Protein AF-A0A8T5WNX6-F1 (afdb_monomer_lite)

Radius of gyration: 12.83 Å; chains: 1; bounding box: 27×31×36 Å

Sequence (83 aa):
MSKKSKGTRAERELFHQLWEEGFGVVRAAGSGSTSRPSPDLLASNGKKTFAIECKSVKGEKKYFSAEELEQLHIFANTFGAEA

Foldseek 3Di:
DDPVVVQVVQLVVVCVVLVVVQWDKDADDPCVNDPAQAARMWIGNPPAIARHHDDDDPDDDDDDDPVNVVSSVVVCVVVVHDD

Secondary structure (DSSP, 8-state):
--HHHHHHHHHHHHHHHHHHTT-EEEEPTTTTT-SS---SEEEE-SS-EEEE-----SSS--PPPHHHHHHHHHHHHHHT-B-

pLDDT: mean 93.59, std 6.01, range [62.44, 98.56]

Structure (mmCIF, N/CA/C/O backbone):
data_AF-A0A8T5WNX6-F1
#
_entry.id   AF-A0A8T5WNX6-F1
#
loop_
_atom_site.group_PDB
_atom_site.id
_atom_site.type_symbol
_atom_site.label_atom_id
_atom_site.label_alt_id
_atom_site.label_comp_id
_atom_site.label_asym_id
_atom_site.label_entity_id
_atom_site.label_seq_id
_atom_site.pdbx_PDB_ins_code
_atom_site.Cartn_x
_atom_site.Cartn_y
_atom_site.Cartn_z
_atom_site.occupancy
_atom_site.B_iso_or_equiv
_atom_site.auth_seq_id
_atom_site.auth_comp_id
_atom_site.auth_asym_id
_atom_site.auth_atom_id
_atom_site.pdbx_PDB_model_num
ATOM 1 N N . MET A 1 1 ? -3.806 -2.994 23.604 1.00 62.44 1 MET A N 1
ATOM 2 C CA . MET A 1 1 ? -3.327 -2.615 22.250 1.00 62.44 1 MET A CA 1
ATOM 3 C C . MET A 1 1 ? -3.898 -1.263 21.851 1.00 62.44 1 MET A C 1
ATOM 5 O O . MET A 1 1 ? -5.117 -1.100 21.895 1.00 62.44 1 MET A O 1
ATOM 9 N N . SER A 1 2 ? -3.035 -0.315 21.479 1.00 81.00 2 SER A N 1
ATOM 10 C CA . SER A 1 2 ? -3.434 1.016 21.006 1.00 81.00 2 SER A CA 1
ATOM 11 C C . SER A 1 2 ? -4.083 0.943 19.614 1.00 81.00 2 SER A C 1
ATOM 13 O O . SER A 1 2 ? -3.957 -0.060 18.911 1.00 81.00 2 SER A O 1
ATOM 15 N N . LYS A 1 3 ? -4.796 1.996 19.184 1.00 78.88 3 LYS A N 1
ATOM 16 C CA . LYS A 1 3 ? -5.348 2.061 17.813 1.00 78.88 3 LYS A CA 1
ATOM 17 C C . LYS A 1 3 ? -4.237 1.927 16.762 1.00 78.88 3 LYS A C 1
ATOM 19 O O . LYS A 1 3 ? -4.390 1.159 15.820 1.00 78.88 3 LYS A O 1
ATOM 24 N N . LYS A 1 4 ? -3.093 2.581 16.998 1.00 82.00 4 LYS A N 1
ATOM 25 C CA . LYS A 1 4 ? -1.901 2.498 16.143 1.00 82.00 4 LYS A CA 1
ATOM 26 C C . LYS A 1 4 ? -1.356 1.070 16.054 1.00 82.00 4 LYS A C 1
ATOM 28 O O . LYS A 1 4 ? -1.131 0.582 14.957 1.00 82.00 4 LYS A O 1
ATOM 33 N N . SER A 1 5 ? -1.243 0.357 17.182 1.00 88.50 5 SER A N 1
ATOM 34 C CA . SER A 1 5 ? -0.749 -1.029 17.166 1.00 88.50 5 SER A CA 1
ATOM 35 C C . SER A 1 5 ? -1.685 -1.983 16.414 1.00 88.50 5 SER A C 1
ATOM 37 O O . SER A 1 5 ? -1.225 -2.977 15.865 1.00 88.50 5 SER A O 1
ATOM 39 N N . LYS A 1 6 ? -2.995 -1.698 16.383 1.00 88.25 6 LYS A N 1
ATOM 40 C CA . LYS A 1 6 ? -3.965 -2.474 15.592 1.00 88.25 6 LYS A CA 1
ATOM 41 C C . LYS A 1 6 ? -3.830 -2.205 14.096 1.00 88.25 6 LYS A C 1
ATOM 43 O O . LYS A 1 6 ? -3.817 -3.166 13.340 1.00 88.25 6 LYS A O 1
ATOM 48 N N . GLY A 1 7 ? -3.683 -0.938 13.696 1.00 90.06 7 GLY A N 1
ATOM 49 C CA . GLY A 1 7 ? -3.431 -0.567 12.297 1.00 90.06 7 GLY A CA 1
ATOM 50 C C . GLY A 1 7 ? -2.161 -1.229 11.767 1.00 90.06 7 GLY A C 1
ATOM 51 O O . GLY A 1 7 ? -2.221 -1.999 10.819 1.00 90.06 7 GLY A O 1
ATOM 52 N N . THR A 1 8 ? -1.054 -1.088 12.502 1.00 92.31 8 THR A N 1
ATOM 53 C CA . THR A 1 8 ? 0.219 -1.733 12.151 1.00 92.31 8 THR A CA 1
ATOM 54 C C . THR A 1 8 ? 0.117 -3.256 12.066 1.00 92.31 8 THR A C 1
ATOM 56 O O . THR A 1 8 ? 0.789 -3.866 11.240 1.00 92.31 8 THR A O 1
ATOM 59 N N . ARG A 1 9 ? -0.700 -3.900 12.911 1.00 94.81 9 ARG A N 1
ATOM 60 C CA . ARG A 1 9 ? -0.934 -5.345 12.802 1.00 94.81 9 ARG A CA 1
ATOM 61 C C . ARG A 1 9 ? -1.687 -5.691 11.515 1.00 94.81 9 ARG A C 1
ATOM 63 O O . ARG A 1 9 ? -1.270 -6.624 10.844 1.00 94.81 9 ARG A O 1
ATOM 70 N N . ALA A 1 10 ? -2.741 -4.949 11.180 1.00 94.88 10 ALA A N 1
ATOM 71 C CA . ALA A 1 10 ? -3.526 -5.177 9.967 1.00 94.88 10 ALA A CA 1
ATOM 72 C C . ALA A 1 10 ? -2.697 -4.957 8.689 1.00 94.88 10 ALA A C 1
ATOM 74 O O . ALA A 1 10 ? -2.727 -5.799 7.801 1.00 94.88 10 ALA A O 1
ATOM 75 N N . GLU A 1 11 ? -1.879 -3.901 8.631 1.00 95.75 11 GLU A N 1
ATOM 76 C CA . GLU A 1 11 ? -0.937 -3.687 7.520 1.00 95.75 11 GLU A CA 1
ATOM 77 C C . GLU A 1 11 ? 0.041 -4.858 7.360 1.00 95.75 11 GLU A C 1
ATOM 79 O O . GLU A 1 11 ? 0.346 -5.268 6.246 1.00 95.75 11 GLU A O 1
ATOM 84 N N . ARG A 1 12 ? 0.558 -5.398 8.474 1.00 96.75 12 ARG A N 1
ATOM 85 C CA . ARG A 1 12 ? 1.476 -6.548 8.442 1.00 96.75 12 ARG A CA 1
ATOM 86 C C . ARG A 1 12 ? 0.781 -7.823 7.984 1.00 96.75 12 ARG A C 1
ATOM 88 O O . ARG A 1 12 ? 1.391 -8.611 7.278 1.00 96.75 12 ARG A O 1
ATOM 95 N N . GLU A 1 13 ? -0.462 -8.031 8.394 1.00 97.69 13 GLU A N 1
ATOM 96 C CA . GLU A 1 13 ? -1.266 -9.163 7.940 1.00 97.69 13 GLU A CA 1
ATOM 97 C C . GLU A 1 13 ? -1.497 -9.095 6.426 1.00 97.69 13 GLU A C 1
ATOM 99 O O . GLU A 1 13 ? -1.164 -10.046 5.726 1.00 97.69 13 GLU A O 1
ATOM 104 N N . LEU A 1 14 ? -1.932 -7.939 5.914 1.00 97.81 14 LEU A N 1
ATOM 105 C CA . LEU A 1 14 ? -2.110 -7.718 4.477 1.00 97.81 14 LEU A CA 1
ATOM 106 C C . LEU A 1 14 ? -0.791 -7.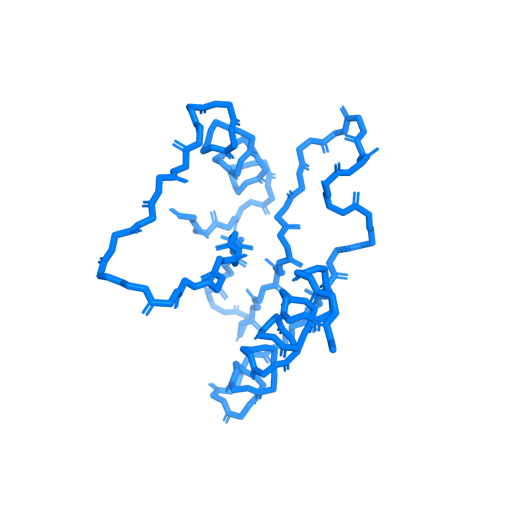847 3.700 1.00 97.81 14 LEU A C 1
ATOM 108 O O . LEU A 1 14 ? -0.762 -8.437 2.625 1.00 97.81 14 LEU A O 1
ATOM 112 N N . PHE A 1 15 ? 0.313 -7.342 4.257 1.00 98.19 15 PHE A N 1
ATOM 113 C CA . PHE A 1 15 ? 1.650 -7.529 3.692 1.00 98.19 15 PHE A CA 1
ATOM 114 C C . PHE A 1 15 ? 1.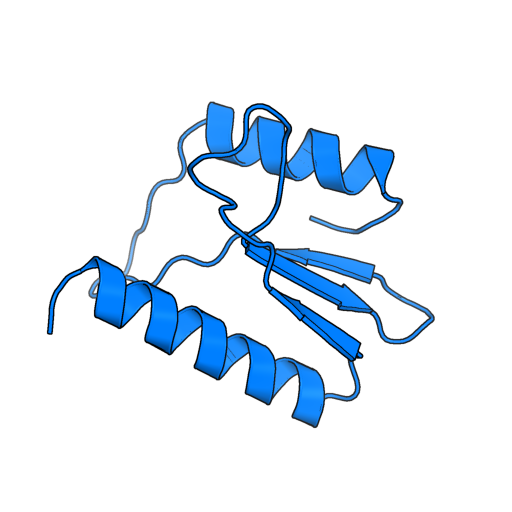963 -9.015 3.484 1.00 98.19 15 PHE A C 1
ATOM 116 O O . PHE A 1 15 ? 2.386 -9.394 2.398 1.00 98.19 15 PHE A O 1
ATOM 123 N N . HIS A 1 16 ? 1.750 -9.854 4.503 1.00 98.19 16 HIS A N 1
ATOM 124 C CA . HIS A 1 16 ? 2.032 -11.287 4.402 1.00 98.19 16 HIS A CA 1
ATOM 125 C C . HIS A 1 16 ? 1.095 -11.988 3.412 1.00 98.19 16 HIS A C 1
ATOM 127 O O . HIS A 1 16 ? 1.584 -12.751 2.586 1.00 98.19 16 HIS A O 1
ATOM 133 N N . GLN A 1 17 ? -0.201 -11.663 3.420 1.00 98.31 17 GLN A N 1
ATOM 134 C CA . GLN A 1 17 ? -1.169 -12.211 2.461 1.00 98.31 17 GLN A CA 1
ATOM 135 C C . GLN A 1 17 ? -0.774 -11.905 1.010 1.00 98.31 17 GLN A C 1
ATOM 137 O O . GLN A 1 17 ? -0.762 -12.790 0.166 1.00 98.31 17 GLN A O 1
ATOM 142 N N . LEU A 1 18 ? -0.380 -10.666 0.712 1.00 98.12 18 LEU A N 1
ATOM 143 C CA . LEU A 1 18 ? 0.058 -10.288 -0.634 1.00 98.12 18 LEU A CA 1
ATOM 144 C C . LEU A 1 18 ? 1.342 -11.020 -1.063 1.00 98.12 18 LEU A C 1
ATOM 146 O O . LEU A 1 18 ? 1.478 -11.376 -2.233 1.00 98.12 18 LEU A O 1
ATOM 150 N N . TRP A 1 19 ? 2.265 -11.278 -0.130 1.00 97.81 19 TRP A N 1
ATOM 151 C CA . TRP A 1 19 ? 3.444 -12.110 -0.396 1.00 97.81 19 TRP A CA 1
ATOM 152 C C . TRP A 1 19 ? 3.077 -13.563 -0.708 1.00 97.81 19 TRP A C 1
ATOM 154 O O . TRP A 1 19 ? 3.647 -14.149 -1.628 1.00 97.81 19 TRP A O 1
ATOM 164 N N . GLU A 1 20 ? 2.122 -14.134 0.025 1.00 98.06 20 GLU A N 1
ATOM 165 C CA . GLU A 1 20 ? 1.604 -15.487 -0.219 1.00 98.06 20 GLU A CA 1
ATOM 166 C C . GLU A 1 20 ? 0.909 -15.594 -1.589 1.00 98.06 20 GLU A C 1
ATOM 168 O O . GLU A 1 20 ? 1.039 -16.611 -2.266 1.00 98.06 20 GLU A O 1
ATOM 173 N N . GLU A 1 21 ? 0.287 -14.508 -2.054 1.00 97.69 21 GLU A N 1
ATOM 174 C CA . GLU A 1 21 ? -0.329 -14.382 -3.385 1.00 97.69 21 GLU A CA 1
ATOM 175 C C . GLU A 1 21 ? 0.669 -14.023 -4.512 1.00 97.69 21 GLU A C 1
ATOM 177 O O . GLU A 1 21 ? 0.277 -13.765 -5.654 1.00 97.69 21 GLU A O 1
ATOM 182 N N . GLY A 1 22 ? 1.977 -14.002 -4.229 1.00 97.94 22 GLY A N 1
ATOM 183 C CA . GLY A 1 22 ? 3.026 -13.841 -5.243 1.00 97.94 22 GLY A CA 1
ATOM 184 C C . GLY A 1 22 ? 3.394 -12.396 -5.599 1.00 97.94 22 GLY A C 1
ATOM 185 O O . GLY A 1 22 ? 3.990 -12.159 -6.653 1.00 97.94 22 GLY A O 1
ATOM 186 N N . PHE A 1 23 ? 3.075 -11.425 -4.742 1.00 98.56 23 PHE A N 1
ATOM 187 C CA . PHE A 1 23 ? 3.553 -10.048 -4.875 1.00 98.56 23 PHE A CA 1
ATOM 188 C C . PHE A 1 23 ? 4.808 -9.814 -4.028 1.00 98.56 23 PHE A C 1
ATOM 190 O O . PHE A 1 23 ? 4.888 -10.226 -2.877 1.00 98.56 23 PHE A O 1
ATOM 197 N N . GLY A 1 24 ? 5.771 -9.067 -4.563 1.00 98.38 24 GLY A N 1
ATOM 198 C CA . GLY A 1 24 ? 6.772 -8.386 -3.752 1.00 98.38 24 GLY A CA 1
ATOM 199 C C . GLY A 1 24 ? 6.151 -7.150 -3.111 1.00 98.38 24 GLY A C 1
ATOM 200 O O . GLY A 1 24 ? 5.605 -6.303 -3.818 1.00 98.38 24 GLY A O 1
ATOM 201 N N . VAL A 1 25 ? 6.221 -7.039 -1.784 1.00 98.38 25 VAL A N 1
ATOM 202 C CA . VAL A 1 25 ? 5.554 -5.967 -1.027 1.00 98.38 25 VAL A CA 1
ATOM 203 C C . VAL A 1 25 ? 6.547 -5.218 -0.150 1.00 98.38 25 VAL A C 1
ATOM 205 O O . VAL A 1 25 ? 7.405 -5.833 0.487 1.00 98.38 25 VAL A O 1
ATOM 208 N N . VAL A 1 26 ? 6.392 -3.897 -0.062 1.00 97.62 26 VAL A N 1
ATOM 209 C CA . VAL A 1 26 ? 7.085 -3.031 0.901 1.00 97.62 26 VAL A CA 1
ATOM 210 C C . VAL A 1 26 ? 6.086 -2.187 1.692 1.00 97.62 26 VAL A C 1
ATOM 212 O O . VAL A 1 26 ? 5.036 -1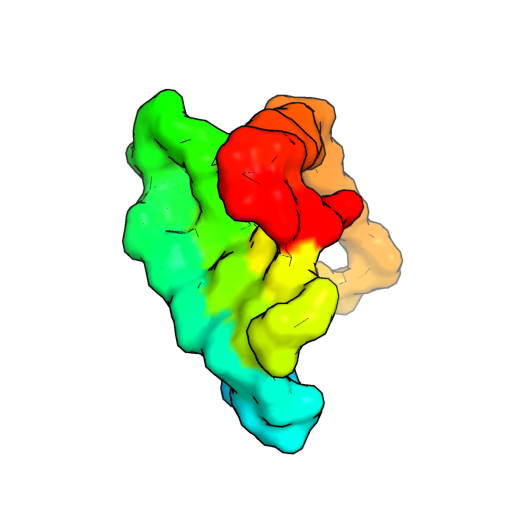.804 1.180 1.00 97.62 26 VAL A O 1
ATOM 215 N N . ARG A 1 27 ? 6.428 -1.887 2.950 1.00 97.00 27 ARG A N 1
ATOM 216 C CA . ARG A 1 27 ? 5.712 -0.923 3.799 1.00 97.00 27 ARG A CA 1
ATOM 217 C C . ARG A 1 27 ? 6.414 0.422 3.736 1.00 97.00 27 ARG A C 1
ATOM 219 O O . ARG A 1 27 ? 7.624 0.477 3.964 1.00 97.00 27 ARG A O 1
ATOM 226 N N . ALA A 1 28 ? 5.674 1.489 3.466 1.00 95.06 28 ALA A N 1
ATOM 227 C CA . ALA A 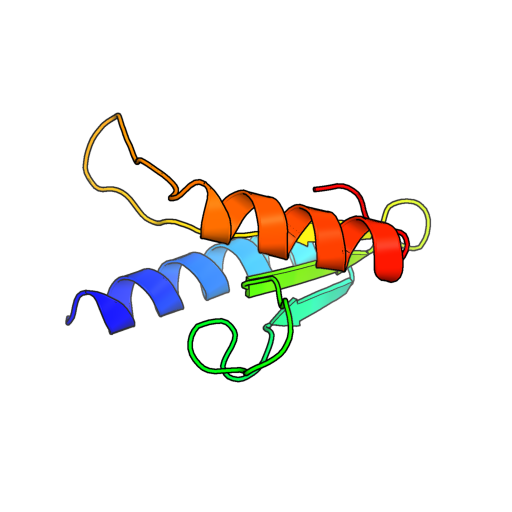1 28 ? 6.255 2.821 3.423 1.00 95.06 28 ALA A CA 1
ATOM 228 C C . ALA A 1 28 ? 6.609 3.312 4.833 1.00 95.06 28 ALA A C 1
ATOM 230 O O . ALA A 1 28 ? 5.811 3.253 5.773 1.00 95.06 28 ALA A O 1
ATOM 231 N N . ALA A 1 29 ? 7.832 3.811 5.000 1.00 92.38 29 ALA A N 1
ATOM 232 C CA . ALA A 1 29 ? 8.265 4.376 6.267 1.00 92.38 29 ALA A CA 1
ATOM 233 C C . ALA A 1 29 ? 7.595 5.737 6.489 1.00 92.38 29 ALA A C 1
ATOM 235 O O . ALA A 1 29 ? 7.797 6.671 5.720 1.00 92.38 29 ALA A O 1
ATOM 236 N N . GLY A 1 30 ? 6.821 5.856 7.570 1.00 88.62 30 GLY A N 1
ATOM 237 C CA . GLY A 1 30 ? 6.212 7.128 7.955 1.00 88.62 30 GLY A CA 1
ATOM 238 C C . GLY A 1 30 ? 5.151 7.643 6.977 1.00 88.62 30 GLY A C 1
ATOM 239 O O . GLY A 1 30 ? 5.032 8.862 6.866 1.00 88.62 30 GLY A O 1
ATOM 240 N N . SER A 1 31 ? 4.391 6.751 6.318 1.00 83.69 31 SER A N 1
ATOM 241 C CA . SER A 1 31 ? 3.316 7.078 5.356 1.00 83.69 31 SER A CA 1
ATOM 242 C C . SER A 1 31 ? 2.402 8.213 5.834 1.00 83.69 31 SER A C 1
ATOM 244 O O . SER A 1 31 ? 2.179 9.172 5.111 1.00 83.69 31 SER A O 1
ATOM 246 N N . GLY A 1 32 ? 1.979 8.189 7.100 1.00 82.44 32 GLY A N 1
ATOM 247 C CA . GLY A 1 32 ? 1.124 9.232 7.686 1.00 82.44 32 GLY A CA 1
ATOM 248 C C . GLY A 1 32 ? 1.833 10.488 8.219 1.00 82.44 32 GLY A C 1
ATOM 249 O O . GLY A 1 32 ? 1.212 11.270 8.934 1.00 82.44 32 GLY A O 1
ATOM 250 N N . SER A 1 33 ? 3.136 10.656 7.986 1.00 85.75 33 SER A N 1
ATOM 251 C CA . SER A 1 33 ? 3.937 11.774 8.528 1.00 85.75 33 SER A CA 1
ATOM 252 C C . SER A 1 33 ? 4.920 12.389 7.530 1.00 85.75 33 SER A C 1
ATOM 254 O O . SER A 1 33 ? 5.658 13.310 7.879 1.00 85.75 33 SER A O 1
ATOM 256 N N . THR A 1 34 ? 4.971 11.863 6.310 1.00 88.00 34 THR A N 1
ATOM 257 C CA . THR A 1 34 ? 5.817 12.395 5.243 1.00 88.00 34 THR A CA 1
ATOM 258 C C . THR A 1 34 ? 5.174 13.628 4.609 1.00 88.00 34 THR A C 1
ATOM 260 O O . THR A 1 34 ? 3.956 13.753 4.545 1.00 88.00 34 THR A O 1
ATOM 263 N N . SER A 1 35 ? 6.004 14.554 4.126 1.00 89.12 35 SER A N 1
ATOM 264 C CA . SER A 1 35 ? 5.557 15.740 3.384 1.00 89.12 35 SER A CA 1
ATOM 265 C C . SER A 1 35 ? 5.222 15.448 1.918 1.00 89.12 35 SER A C 1
ATOM 267 O O . SER A 1 35 ? 4.776 16.338 1.194 1.00 89.12 35 SER A O 1
ATOM 269 N N . ARG A 1 36 ? 5.485 14.222 1.453 1.00 92.12 36 ARG A N 1
ATOM 270 C CA . ARG A 1 36 ? 5.206 13.764 0.090 1.00 92.12 36 ARG A CA 1
ATOM 271 C C . ARG A 1 36 ? 4.127 12.684 0.107 1.00 92.12 36 ARG A C 1
ATOM 273 O O . ARG A 1 36 ? 4.140 11.881 1.035 1.00 92.12 36 ARG A O 1
ATOM 280 N N . PRO A 1 37 ? 3.265 12.613 -0.923 1.00 94.81 37 PRO A N 1
ATOM 281 C CA . PRO A 1 37 ? 2.278 11.546 -1.035 1.00 94.81 37 PRO A CA 1
ATOM 282 C C . PRO A 1 37 ? 2.931 10.164 -0.927 1.00 94.81 37 PRO A C 1
ATOM 284 O O . PRO A 1 37 ? 3.961 9.918 -1.557 1.00 94.81 37 PRO A O 1
ATOM 287 N N . SER A 1 38 ? 2.357 9.285 -0.111 1.00 95.62 38 SER A N 1
ATOM 288 C CA . SER A 1 38 ? 2.873 7.939 0.135 1.00 95.62 38 SER A CA 1
ATOM 289 C C . SER A 1 38 ? 1.718 7.007 0.485 1.00 95.62 38 SER A C 1
ATOM 291 O O . SER A 1 38 ? 0.910 7.377 1.332 1.00 95.62 38 SER A O 1
ATOM 293 N N . PRO A 1 39 ? 1.659 5.794 -0.089 1.00 96.50 39 PRO A N 1
ATOM 294 C CA . PRO A 1 39 ? 0.729 4.769 0.354 1.00 96.50 39 PRO A CA 1
ATOM 295 C C . PRO A 1 39 ? 1.244 4.132 1.650 1.00 96.50 39 PRO A C 1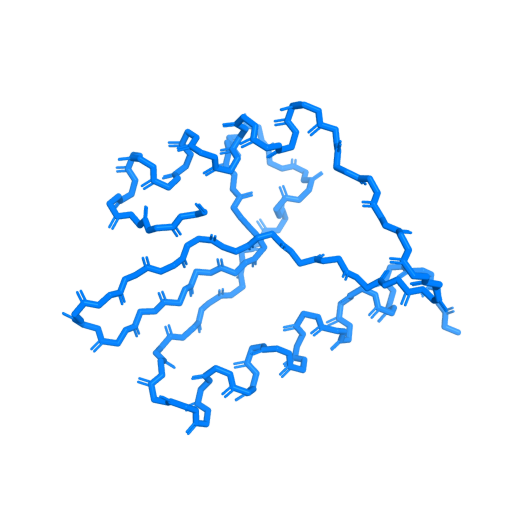
ATOM 297 O O . PRO A 1 39 ? 2.389 4.366 2.051 1.00 96.50 39 PRO A O 1
ATOM 300 N N . ASP A 1 40 ? 0.445 3.260 2.258 1.00 96.75 40 ASP A N 1
ATOM 301 C CA . ASP A 1 40 ? 0.900 2.389 3.346 1.00 96.75 40 ASP A CA 1
ATOM 302 C C . ASP A 1 40 ? 1.714 1.199 2.820 1.00 96.75 40 ASP A C 1
ATOM 304 O O . ASP A 1 40 ? 2.760 0.844 3.380 1.00 96.75 40 ASP A O 1
ATOM 308 N N . LEU A 1 41 ? 1.249 0.589 1.725 1.00 97.88 41 LEU A N 1
ATOM 309 C CA . LEU A 1 41 ? 1.906 -0.530 1.053 1.00 97.88 41 LEU A CA 1
ATOM 310 C C . LEU A 1 41 ? 2.105 -0.236 -0.433 1.00 97.88 41 LEU A C 1
ATOM 312 O O . LEU A 1 41 ? 1.242 0.337 -1.096 1.00 97.88 41 LEU A O 1
ATOM 316 N N . LEU A 1 42 ? 3.224 -0.714 -0.963 1.00 98.25 42 LEU A N 1
ATOM 317 C CA . LEU A 1 42 ? 3.451 -0.845 -2.396 1.00 98.25 42 LEU A CA 1
ATOM 318 C C . LEU A 1 42 ? 3.683 -2.325 -2.693 1.00 98.25 42 LEU A C 1
ATOM 320 O O . LEU A 1 42 ? 4.576 -2.937 -2.103 1.00 98.25 42 LEU A O 1
ATOM 324 N N . ALA A 1 43 ? 2.879 -2.894 -3.585 1.00 98.56 43 ALA A N 1
ATOM 325 C CA . ALA A 1 43 ? 2.937 -4.304 -3.957 1.00 98.56 43 ALA A CA 1
ATOM 326 C C . ALA A 1 43 ? 3.108 -4.450 -5.469 1.00 98.56 43 ALA A C 1
ATOM 328 O O . ALA A 1 43 ? 2.447 -3.748 -6.225 1.00 98.56 43 ALA A O 1
ATOM 329 N N . SER A 1 44 ? 3.957 -5.361 -5.939 1.00 98.38 44 SER A N 1
ATOM 330 C CA . SER A 1 44 ? 4.097 -5.649 -7.371 1.00 98.38 44 SER A CA 1
ATOM 331 C C . SER A 1 44 ? 4.414 -7.114 -7.628 1.00 98.38 44 SER A C 1
ATOM 333 O O . SER A 1 44 ? 5.1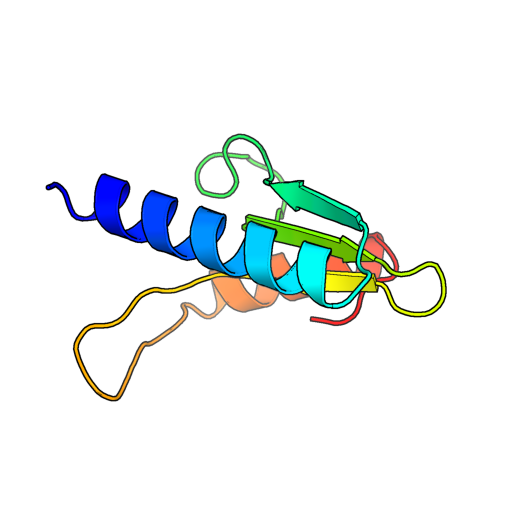95 -7.716 -6.902 1.00 98.38 44 SER A O 1
ATOM 335 N N . ASN A 1 45 ? 3.852 -7.684 -8.690 1.00 97.94 45 ASN A N 1
ATOM 336 C CA . ASN A 1 45 ? 4.211 -9.021 -9.183 1.00 97.94 45 ASN A CA 1
ATOM 337 C C . ASN A 1 45 ? 4.968 -8.966 -10.525 1.00 97.94 45 ASN A C 1
ATOM 339 O O . ASN A 1 45 ? 5.029 -9.953 -11.258 1.00 97.94 45 ASN A O 1
ATOM 343 N N . GLY A 1 46 ? 5.488 -7.789 -10.893 1.00 96.62 46 GLY A N 1
ATOM 344 C CA . GLY A 1 46 ? 6.177 -7.547 -12.163 1.00 96.62 46 GLY A CA 1
ATOM 345 C C . GLY A 1 46 ? 5.256 -7.332 -13.370 1.00 96.62 46 GLY A C 1
ATOM 346 O O . GLY A 1 46 ? 5.737 -6.926 -14.424 1.00 96.62 46 GLY A O 1
ATOM 347 N N . LYS A 1 47 ? 3.942 -7.564 -13.234 1.00 96.94 47 LYS A N 1
ATOM 348 C CA . LYS A 1 47 ? 2.929 -7.247 -14.261 1.00 96.94 47 LYS A CA 1
ATOM 349 C C . LYS A 1 47 ? 1.967 -6.159 -13.806 1.00 96.94 47 LYS A C 1
ATOM 351 O O . LYS A 1 47 ? 1.590 -5.306 -14.600 1.00 96.94 47 LYS A O 1
ATOM 356 N N . LYS A 1 48 ? 1.562 -6.220 -12.540 1.00 97.25 48 LYS A N 1
ATOM 357 C CA . LYS A 1 48 ? 0.727 -5.226 -11.875 1.00 97.25 48 LYS A CA 1
ATOM 358 C C . LYS A 1 48 ? 1.457 -4.688 -10.663 1.00 97.25 48 LYS A C 1
ATOM 360 O O . LYS A 1 48 ? 2.131 -5.447 -9.964 1.00 97.25 48 LYS A O 1
ATOM 365 N N . THR A 1 49 ? 1.274 -3.401 -10.418 1.00 98.50 49 THR A N 1
ATOM 366 C CA . THR A 1 49 ? 1.799 -2.703 -9.250 1.00 98.50 49 THR A CA 1
ATOM 367 C C . THR A 1 49 ? 0.644 -1.972 -8.588 1.00 98.50 49 THR A C 1
ATOM 369 O O . THR A 1 49 ? -0.090 -1.274 -9.275 1.00 98.50 49 THR A O 1
ATOM 372 N N . PHE A 1 50 ? 0.489 -2.126 -7.279 1.00 98.44 50 PHE A N 1
ATOM 373 C CA . PHE A 1 50 ? -0.573 -1.527 -6.482 1.00 98.44 50 PHE A CA 1
ATOM 374 C C . PHE A 1 50 ? 0.016 -0.590 -5.433 1.00 98.44 50 PHE A C 1
ATOM 376 O O . PHE A 1 50 ? 0.921 -0.982 -4.691 1.00 98.44 50 PHE A O 1
ATOM 383 N N . ALA A 1 51 ? -0.527 0.621 -5.349 1.00 98.31 51 ALA A N 1
ATOM 384 C CA . ALA A 1 51 ? -0.356 1.523 -4.220 1.00 98.31 51 ALA A CA 1
ATOM 385 C C . ALA A 1 51 ? -1.590 1.383 -3.322 1.00 98.31 51 ALA A C 1
ATOM 387 O O . ALA A 1 51 ? -2.712 1.571 -3.777 1.00 98.31 51 ALA A O 1
ATOM 388 N N . ILE A 1 52 ? -1.394 1.015 -2.057 1.00 97.62 52 ILE A N 1
ATOM 389 C CA . ILE A 1 52 ? -2.492 0.600 -1.180 1.00 97.62 52 ILE A CA 1
ATOM 390 C C . ILE A 1 52 ? -2.496 1.453 0.086 1.00 97.62 52 ILE A C 1
ATOM 392 O O . ILE A 1 52 ? -1.513 1.481 0.830 1.00 97.62 52 ILE A O 1
ATOM 396 N N . GLU A 1 53 ? -3.638 2.076 0.361 1.00 96.19 53 GLU A N 1
ATOM 397 C CA . GLU A 1 53 ? -3.963 2.678 1.655 1.00 96.19 53 GLU A CA 1
ATOM 398 C C . GLU A 1 53 ? -4.732 1.658 2.512 1.00 96.19 53 GLU A C 1
ATOM 400 O O . GLU A 1 53 ? -5.772 1.135 2.101 1.00 96.19 53 GLU A O 1
ATOM 405 N N . CYS A 1 54 ? -4.240 1.344 3.713 1.00 94.25 54 CYS A N 1
ATOM 406 C CA . CYS A 1 54 ? -4.783 0.268 4.538 1.00 94.25 54 CYS A CA 1
ATOM 407 C C . CYS A 1 54 ? -5.548 0.820 5.747 1.00 94.25 54 CYS A C 1
ATOM 409 O O . CYS A 1 54 ? -4.988 1.457 6.639 1.00 94.25 54 CYS A O 1
ATOM 411 N N . LYS A 1 55 ? -6.844 0.502 5.865 1.00 91.69 55 LYS A N 1
ATOM 412 C CA . LYS A 1 55 ? -7.631 0.832 7.065 1.00 91.69 55 LYS A CA 1
ATOM 413 C C . LYS A 1 55 ? -8.205 -0.423 7.715 1.00 91.69 55 LYS A C 1
ATOM 415 O O . LYS A 1 55 ? -8.985 -1.156 7.122 1.00 91.69 55 LYS A O 1
ATOM 420 N N . SER A 1 56 ? -7.915 -0.602 9.003 1.00 91.06 56 SER A N 1
ATOM 421 C CA . SER A 1 56 ? -8.631 -1.558 9.853 1.00 91.06 56 SER A CA 1
ATOM 422 C C . SER A 1 56 ? -9.850 -0.887 10.487 1.00 91.06 56 SER A C 1
ATOM 424 O O . SER A 1 56 ? -9.735 0.155 11.145 1.00 91.06 56 SER A O 1
ATOM 426 N N . VAL A 1 57 ? -11.026 -1.487 10.314 1.00 90.25 57 VAL A N 1
ATOM 427 C CA . VAL A 1 57 ? -12.297 -0.999 10.859 1.00 90.25 57 VAL A CA 1
ATOM 428 C C . VAL A 1 57 ? -12.986 -2.102 11.663 1.00 90.25 57 VAL A C 1
ATOM 430 O O . VAL A 1 57 ? -12.860 -3.280 11.358 1.00 90.25 57 VAL A O 1
ATOM 433 N N . LYS A 1 58 ? -13.671 -1.726 12.750 1.00 85.12 58 LYS A N 1
ATOM 434 C CA . LYS A 1 58 ? -14.439 -2.670 13.585 1.00 85.12 58 LYS A CA 1
ATOM 435 C C . LYS A 1 58 ? -15.894 -2.848 13.141 1.00 85.12 58 LYS A C 1
ATOM 437 O O . LYS A 1 58 ? -16.542 -3.778 13.597 1.00 85.12 58 LYS A O 1
ATOM 442 N N . GLY A 1 59 ? -16.413 -1.905 12.362 1.00 85.38 59 GLY A N 1
ATOM 443 C CA . GLY A 1 59 ? -17.772 -1.916 11.826 1.00 85.38 59 GLY A CA 1
ATOM 444 C C . GLY A 1 59 ? -17.757 -1.972 10.303 1.00 85.38 59 GLY A C 1
ATOM 445 O O . GLY A 1 59 ? -16.711 -2.161 9.696 1.00 85.38 59 GLY A O 1
ATOM 446 N N . GLU A 1 60 ? -18.913 -1.752 9.692 1.00 88.44 60 GLU A N 1
ATOM 447 C CA . GLU A 1 60 ? -19.111 -1.964 8.251 1.00 88.44 60 GLU A CA 1
ATOM 448 C C . GLU A 1 60 ? -18.647 -0.796 7.373 1.00 88.44 60 GLU A C 1
ATOM 450 O O . GLU A 1 60 ? -18.563 -0.929 6.156 1.00 88.44 60 GLU A O 1
ATOM 455 N N . LYS A 1 61 ? -18.373 0.372 7.967 1.00 88.31 61 LYS A N 1
ATOM 456 C CA . LYS A 1 61 ? -18.058 1.597 7.223 1.00 88.31 61 LYS A CA 1
ATOM 457 C C . LYS A 1 61 ? -16.806 2.270 7.749 1.00 88.31 61 LYS A C 1
ATOM 459 O O . LYS A 1 61 ? -16.638 2.454 8.957 1.00 88.31 61 LYS A O 1
ATOM 464 N N . LYS A 1 62 ? -15.969 2.718 6.819 1.00 87.69 62 LYS A N 1
ATOM 465 C CA . LYS A 1 62 ? -14.814 3.570 7.077 1.00 87.69 62 LYS A CA 1
ATOM 466 C C . LYS A 1 62 ? -14.795 4.687 6.041 1.00 87.69 62 LYS A C 1
ATOM 468 O O . LYS A 1 62 ? -15.036 4.440 4.868 1.00 87.69 62 LYS A O 1
ATOM 473 N N . TYR A 1 63 ? -14.523 5.901 6.501 1.00 87.38 63 TYR A N 1
ATOM 474 C CA . TYR A 1 63 ? -14.358 7.063 5.640 1.00 87.38 63 TYR A CA 1
ATOM 475 C C . TYR A 1 63 ? -12.871 7.326 5.425 1.00 87.38 63 TYR A C 1
ATOM 477 O O . TYR A 1 63 ? -12.084 7.188 6.370 1.00 87.38 63 TYR A O 1
ATOM 485 N N . PHE A 1 64 ? -12.542 7.714 4.201 1.00 90.06 64 PHE A N 1
ATOM 486 C CA . PHE A 1 64 ? -11.274 8.323 3.820 1.00 90.06 64 PHE A CA 1
ATOM 487 C C . PHE A 1 64 ? -11.504 9.821 3.661 1.00 90.06 64 PHE A C 1
ATOM 489 O O . PHE A 1 64 ? -12.588 10.235 3.232 1.00 90.06 64 PHE A O 1
ATOM 496 N N . SER A 1 65 ? -10.522 10.635 4.034 1.00 92.69 65 SER A N 1
ATOM 497 C CA . SER A 1 65 ? -10.569 12.046 3.664 1.00 92.69 65 SER A CA 1
ATOM 498 C C . SER A 1 65 ? -10.330 12.193 2.155 1.00 92.69 65 SER A C 1
ATOM 500 O O . SER A 1 65 ? -9.706 11.339 1.524 1.00 92.69 65 SER A O 1
ATOM 502 N N . ALA A 1 66 ? -10.827 13.284 1.566 1.00 94.19 66 ALA A N 1
ATOM 503 C CA . ALA A 1 66 ? -10.545 13.586 0.162 1.00 94.19 66 ALA A CA 1
ATOM 504 C C . ALA A 1 66 ? -9.034 13.746 -0.085 1.00 94.19 66 ALA A C 1
ATOM 506 O O . ALA A 1 66 ? -8.531 13.273 -1.096 1.00 94.19 66 ALA A O 1
ATOM 507 N N . GLU A 1 67 ? -8.317 14.334 0.876 1.00 92.31 67 GLU A N 1
ATOM 508 C CA . GLU A 1 67 ? -6.865 14.514 0.825 1.00 92.31 67 GLU A CA 1
ATOM 509 C C . GLU A 1 67 ? -6.109 13.176 0.837 1.00 92.31 67 GLU A C 1
ATOM 511 O O . GLU A 1 67 ? -5.182 13.002 0.053 1.00 92.31 67 GLU A O 1
ATOM 516 N N . GLU A 1 68 ? -6.514 12.207 1.670 1.00 92.50 68 GLU A N 1
ATOM 517 C CA . GLU A 1 68 ? -5.903 10.867 1.694 1.00 92.50 68 GLU A CA 1
ATOM 518 C C . GLU A 1 68 ? -6.041 10.178 0.325 1.00 92.50 68 GLU A C 1
ATOM 520 O O . GLU A 1 68 ? -5.076 9.616 -0.192 1.00 92.50 68 GLU A O 1
ATOM 525 N N . LEU A 1 69 ? -7.227 10.256 -0.291 1.00 94.75 69 LEU A N 1
ATOM 526 C CA . LEU A 1 69 ? -7.473 9.677 -1.617 1.00 94.75 69 LEU A CA 1
ATOM 527 C C . LEU A 1 69 ? -6.688 10.399 -2.717 1.00 94.75 69 LEU A C 1
ATOM 529 O O . LEU A 1 69 ? -6.108 9.757 -3.591 1.00 94.75 69 LEU A O 1
ATOM 533 N N . GLU A 1 70 ? -6.642 11.730 -2.667 1.00 96.06 70 GLU A N 1
ATOM 534 C CA . GLU A 1 70 ? -5.883 12.537 -3.619 1.00 96.06 70 GLU A CA 1
ATOM 535 C C . GLU A 1 70 ? -4.385 12.224 -3.538 1.00 96.06 70 GLU A C 1
ATOM 537 O O . GLU A 1 70 ? -3.749 11.984 -4.564 1.00 96.06 70 GLU A O 1
ATOM 542 N N . GLN A 1 71 ? -3.822 12.140 -2.331 1.00 95.81 71 GLN A N 1
ATOM 543 C CA . GLN A 1 71 ? -2.423 11.765 -2.129 1.00 95.81 71 GLN A CA 1
ATOM 544 C C . GLN A 1 71 ? -2.130 10.359 -2.667 1.00 95.81 71 GLN A C 1
ATOM 546 O O . GLN A 1 71 ? -1.135 10.175 -3.376 1.00 95.81 71 GLN A O 1
ATOM 551 N N . LEU A 1 72 ? -2.999 9.381 -2.396 1.00 96.94 72 LEU A N 1
ATOM 552 C CA . LEU A 1 72 ? -2.839 8.027 -2.921 1.00 96.94 72 LEU A CA 1
ATOM 553 C C . LEU A 1 72 ? -2.823 8.023 -4.457 1.00 96.94 72 LEU A C 1
ATOM 555 O O . LEU A 1 72 ? -1.915 7.448 -5.057 1.00 96.94 72 LEU A O 1
ATOM 559 N N . HIS A 1 73 ? -3.773 8.710 -5.097 1.00 97.75 73 HIS A N 1
ATOM 560 C CA . HIS A 1 73 ? -3.832 8.803 -6.555 1.00 97.75 73 HIS A CA 1
ATOM 561 C C . HIS A 1 73 ? -2.637 9.551 -7.153 1.00 97.75 73 HIS A C 1
ATOM 563 O O . HIS A 1 73 ? -2.100 9.115 -8.172 1.00 97.75 73 HIS A O 1
ATOM 569 N N . ILE A 1 74 ? -2.171 10.638 -6.527 1.00 97.62 74 ILE A N 1
ATOM 570 C CA . ILE A 1 74 ? -0.961 11.347 -6.968 1.00 97.62 74 ILE A CA 1
ATOM 571 C C . ILE A 1 74 ? 0.241 10.404 -6.928 1.00 97.62 74 ILE A C 1
ATOM 573 O O . ILE A 1 74 ? 0.988 10.322 -7.908 1.00 97.62 74 ILE A O 1
ATOM 577 N N . PHE A 1 75 ? 0.426 9.678 -5.822 1.00 97.69 75 PHE A N 1
ATOM 578 C CA . PHE A 1 75 ? 1.517 8.718 -5.706 1.00 97.69 75 PHE A CA 1
ATOM 579 C C . PHE A 1 75 ? 1.406 7.624 -6.771 1.00 97.69 75 PHE A C 1
ATOM 581 O O . PHE A 1 75 ? 2.373 7.377 -7.489 1.00 97.69 75 PHE A O 1
ATOM 588 N N . ALA A 1 76 ? 0.235 6.999 -6.903 1.00 97.94 76 ALA A N 1
ATOM 589 C CA . ALA A 1 76 ? 0.012 5.876 -7.805 1.00 97.94 76 ALA A CA 1
ATOM 590 C C . ALA A 1 76 ? 0.266 6.260 -9.269 1.00 97.94 76 ALA A C 1
ATOM 592 O O . ALA A 1 76 ? 1.045 5.598 -9.954 1.00 97.94 76 ALA A O 1
ATOM 593 N N . ASN A 1 77 ? -0.274 7.400 -9.708 1.00 98.00 77 ASN A N 1
ATOM 594 C CA . ASN A 1 77 ? -0.044 7.929 -11.053 1.00 98.00 77 ASN A CA 1
ATOM 595 C C . ASN A 1 77 ? 1.433 8.260 -11.303 1.00 98.00 77 ASN A C 1
ATOM 597 O O . ASN A 1 77 ? 1.952 7.979 -12.380 1.00 98.00 77 ASN A O 1
ATOM 601 N N . THR A 1 78 ? 2.123 8.832 -10.311 1.00 97.38 78 THR A N 1
ATOM 602 C CA . THR A 1 78 ? 3.549 9.177 -10.437 1.00 97.38 78 THR A CA 1
ATOM 603 C C . THR A 1 78 ? 4.430 7.929 -10.485 1.00 97.38 78 THR A C 1
ATOM 605 O O . THR A 1 78 ? 5.419 7.897 -11.214 1.00 97.38 78 THR A O 1
ATOM 608 N N . PHE A 1 79 ? 4.086 6.902 -9.706 1.00 97.69 79 PHE A N 1
ATOM 609 C CA . PHE A 1 79 ? 4.857 5.665 -9.607 1.00 97.69 79 PHE A CA 1
ATOM 610 C C . PHE A 1 79 ? 4.581 4.692 -10.767 1.00 97.69 79 PHE A C 1
ATOM 612 O O . PHE A 1 79 ? 5.425 3.854 -11.076 1.00 97.69 79 PHE A O 1
ATOM 619 N N . GLY A 1 80 ? 3.414 4.788 -11.411 1.00 97.62 80 GLY A N 1
ATOM 620 C CA . GLY A 1 80 ? 2.934 3.786 -12.367 1.00 97.62 80 GLY A CA 1
ATOM 621 C C . GLY A 1 80 ? 2.286 2.585 -11.671 1.00 97.62 80 GLY A C 1
ATOM 622 O O . GLY A 1 80 ? 2.528 1.438 -12.046 1.00 97.62 80 GLY A O 1
ATOM 623 N N . ALA A 1 81 ? 1.504 2.852 -10.625 1.00 97.94 81 ALA A N 1
ATOM 624 C CA . ALA A 1 81 ? 0.746 1.866 -9.866 1.00 97.94 81 ALA A CA 1
ATOM 625 C C . ALA A 1 81 ? -0.769 2.096 -10.001 1.00 97.94 81 ALA A C 1
ATOM 627 O O . ALA A 1 81 ? -1.224 3.209 -10.250 1.00 97.94 81 ALA A O 1
ATOM 628 N N . GLU A 1 82 ? -1.543 1.036 -9.800 1.00 97.25 82 GLU A N 1
ATOM 629 C CA . GLU A 1 82 ? -2.994 1.070 -9.621 1.00 97.25 82 GLU A CA 1
ATOM 630 C C . GLU A 1 82 ? -3.317 1.436 -8.157 1.00 97.25 82 GLU A C 1
ATOM 632 O O . GLU A 1 82 ? -2.643 0.952 -7.241 1.00 97.25 82 GLU A O 1
ATOM 637 N N . ALA A 1 83 ? -4.325 2.284 -7.939 1.00 89.38 83 ALA A N 1
ATOM 638 C CA . ALA A 1 83 ? -4.815 2.713 -6.624 1.00 89.38 83 ALA A CA 1
ATOM 639 C C . ALA A 1 83 ? -6.341 2.677 -6.560 1.00 89.38 83 ALA A C 1
ATOM 641 O O . ALA A 1 83 ? -6.968 3.080 -7.568 1.00 89.38 83 ALA A O 1
#